Protein AF-A0A9Q1REU8-F1 (afdb_monomer_lite)

pLDDT: mean 81.64, std 20.24, range [33.44, 98.81]

S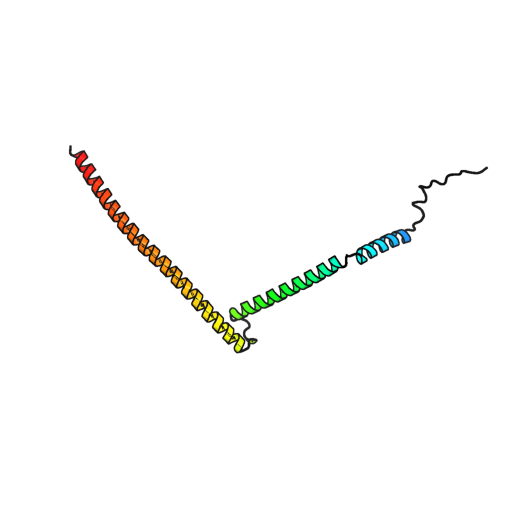tructure (mmCIF, N/CA/C/O backbone):
data_AF-A0A9Q1REU8-F1
#
_entry.id   AF-A0A9Q1REU8-F1
#
loop_
_atom_site.group_PDB
_atom_site.id
_atom_site.type_symbol
_atom_site.label_atom_id
_atom_site.label_alt_id
_atom_site.label_comp_id
_atom_site.label_asym_id
_atom_site.label_entity_id
_atom_site.label_seq_id
_atom_site.pdbx_PDB_ins_code
_atom_site.Cartn_x
_atom_site.Cartn_y
_atom_site.Cartn_z
_atom_site.occupancy
_atom_site.B_iso_or_equiv
_atom_site.auth_seq_id
_atom_site.auth_comp_id
_atom_site.auth_asym_id
_atom_site.auth_atom_id
_atom_site.pdbx_PDB_model_num
ATOM 1 N N . MET A 1 1 ? 26.485 40.470 96.371 1.00 40.66 1 MET A N 1
ATOM 2 C CA . MET A 1 1 ? 26.446 39.060 95.929 1.00 40.66 1 MET A CA 1
ATOM 3 C C . MET A 1 1 ? 24.997 38.780 95.614 1.00 40.66 1 MET A C 1
ATOM 5 O O . MET A 1 1 ? 24.183 39.125 96.450 1.00 40.66 1 MET A O 1
ATOM 9 N N . GLU A 1 2 ? 24.541 38.337 94.463 1.00 33.44 2 GLU A N 1
ATOM 10 C CA . GLU A 1 2 ? 25.066 37.990 93.143 1.00 33.44 2 GLU A CA 1
ATOM 11 C C . GLU A 1 2 ? 24.146 38.746 92.152 1.00 33.44 2 GLU A C 1
ATOM 13 O O . GLU A 1 2 ? 23.125 39.293 92.544 1.00 33.44 2 GLU A O 1
ATOM 18 N N . GLY A 1 3 ? 24.414 38.951 90.878 1.00 36.66 3 GLY A N 1
ATOM 19 C CA . GLY A 1 3 ? 25.099 38.125 89.914 1.00 36.66 3 GLY A CA 1
ATOM 20 C C . GLY A 1 3 ? 24.523 38.547 88.567 1.00 36.66 3 GLY A C 1
ATOM 21 O O . GLY A 1 3 ? 23.318 38.498 88.365 1.00 36.66 3 GLY A O 1
ATOM 22 N N . LYS A 1 4 ? 25.410 39.050 87.712 1.00 41.34 4 LYS A N 1
ATOM 23 C CA . LYS A 1 4 ? 25.373 38.972 86.249 1.00 41.34 4 LYS A CA 1
ATOM 24 C C . LYS A 1 4 ? 24.005 39.168 85.574 1.00 41.34 4 LYS A C 1
ATOM 26 O O . LYS A 1 4 ? 23.214 38.249 85.394 1.00 41.34 4 LYS A O 1
ATOM 31 N N . LYS A 1 5 ? 23.846 40.395 85.069 1.00 47.66 5 LYS A N 1
ATOM 32 C CA . LYS A 1 5 ? 23.254 40.652 83.752 1.00 47.66 5 LYS A CA 1
ATOM 33 C C . LYS A 1 5 ? 23.878 39.716 82.705 1.00 47.66 5 LYS A C 1
ATOM 35 O O . LYS A 1 5 ? 25.023 39.305 82.875 1.00 47.66 5 LYS A O 1
ATOM 40 N N . GLU A 1 6 ? 23.142 39.536 81.610 1.00 47.41 6 GLU A N 1
ATOM 41 C CA . GLU A 1 6 ? 23.623 39.003 80.327 1.00 47.41 6 GLU A CA 1
ATOM 42 C C . GLU A 1 6 ? 23.489 37.481 80.190 1.00 47.41 6 GLU A C 1
ATOM 44 O O . GLU A 1 6 ? 24.453 36.726 80.140 1.00 47.41 6 GLU A O 1
ATOM 49 N N . VAL A 1 7 ? 22.235 37.023 80.110 1.00 46.66 7 VAL A N 1
ATOM 50 C CA . VAL A 1 7 ? 21.952 35.763 79.417 1.00 46.66 7 VAL A CA 1
ATOM 51 C C . VAL A 1 7 ? 21.968 36.086 77.931 1.00 46.66 7 VAL A C 1
ATOM 53 O O . VAL A 1 7 ? 21.033 36.687 77.399 1.00 46.66 7 VAL A O 1
ATOM 56 N N . ASP A 1 8 ? 23.100 35.738 77.326 1.00 47.09 8 ASP A N 1
ATOM 57 C CA . ASP A 1 8 ? 23.393 35.762 75.902 1.00 47.09 8 ASP A CA 1
ATOM 58 C C . ASP A 1 8 ? 22.175 35.383 75.058 1.00 47.09 8 ASP A C 1
ATOM 60 O O . ASP A 1 8 ? 21.674 34.254 75.088 1.00 47.09 8 ASP A O 1
ATOM 64 N N . TYR A 1 9 ? 21.765 36.344 74.235 1.00 44.94 9 TYR A N 1
ATOM 65 C CA . TYR A 1 9 ? 20.683 36.298 73.249 1.00 44.94 9 TYR A CA 1
ATOM 66 C C . TYR A 1 9 ? 20.828 35.153 72.223 1.00 44.94 9 TYR A C 1
ATOM 68 O O . TYR A 1 9 ? 19.925 34.891 71.433 1.00 44.94 9 TYR A O 1
ATOM 76 N N . VAL A 1 10 ? 21.968 34.460 72.235 1.00 51.06 10 VAL A N 1
ATOM 77 C CA . VAL A 1 10 ? 22.363 33.443 71.260 1.00 51.06 10 VAL A CA 1
ATOM 78 C C . VAL A 1 10 ? 22.190 32.011 71.797 1.00 51.06 10 VAL A C 1
ATOM 80 O O . VAL A 1 10 ? 21.928 31.108 71.007 1.00 51.06 10 VAL A O 1
ATOM 83 N N . SER A 1 11 ? 22.234 31.775 73.118 1.00 44.66 11 SER A N 1
ATOM 84 C CA . SER A 1 11 ? 22.229 30.402 73.671 1.00 44.66 11 SER A CA 1
ATOM 85 C C . SER A 1 11 ? 20.843 29.750 73.785 1.00 44.66 11 SER A C 1
ATOM 87 O O . SER A 1 11 ? 20.729 28.538 73.644 1.00 44.66 11 SER A O 1
ATOM 89 N N . VAL A 1 12 ? 19.757 30.512 73.950 1.00 40.75 12 VAL A N 1
ATOM 90 C CA . VAL A 1 12 ? 18.393 29.928 74.030 1.00 40.75 12 VAL A CA 1
ATOM 91 C C . VAL A 1 12 ? 17.688 29.910 72.666 1.00 40.75 12 VAL A C 1
ATOM 93 O O . VAL A 1 12 ? 16.518 29.563 72.559 1.00 40.75 12 VAL A O 1
ATOM 96 N N . VAL A 1 13 ? 18.383 30.232 71.572 1.00 45.53 13 VAL A N 1
ATOM 97 C CA . VAL A 1 13 ? 17.835 29.990 70.223 1.00 45.53 13 VAL A CA 1
ATOM 98 C C . VAL A 1 13 ? 17.803 28.481 69.912 1.00 45.53 13 VAL A C 1
ATOM 100 O O . VAL A 1 13 ? 17.052 28.045 69.043 1.00 45.53 13 VAL A O 1
ATOM 103 N N . VAL A 1 14 ? 18.547 27.664 70.671 1.00 51.28 14 VAL A N 1
ATOM 104 C CA . VAL A 1 14 ? 18.622 26.202 70.494 1.00 51.28 14 VAL A CA 1
ATOM 105 C C . VAL A 1 14 ? 17.801 25.415 71.535 1.00 51.28 14 VAL A C 1
ATOM 107 O O . VAL A 1 14 ? 17.492 24.253 71.299 1.00 51.28 14 VAL A O 1
ATOM 110 N N . GLU A 1 15 ? 17.346 26.023 72.638 1.00 52.62 15 GLU A N 1
ATOM 111 C CA . GLU A 1 15 ? 16.779 25.275 73.783 1.00 52.62 15 GLU A CA 1
ATOM 112 C C . GLU A 1 15 ? 15.261 25.441 74.010 1.00 52.62 15 GLU A C 1
ATOM 114 O O . GLU A 1 15 ? 14.745 25.193 75.098 1.00 52.62 15 GLU A O 1
ATOM 119 N N . LYS A 1 16 ? 14.502 25.829 72.978 1.00 58.97 16 LYS A N 1
ATOM 120 C CA . LYS A 1 16 ? 13.027 25.870 73.045 1.00 58.97 16 LYS A CA 1
ATOM 121 C C . LYS A 1 16 ? 12.346 25.208 71.849 1.00 58.97 16 LYS A C 1
ATOM 123 O O . LYS A 1 16 ? 11.377 25.726 71.301 1.00 58.97 16 LYS A O 1
ATOM 128 N N . CYS A 1 17 ? 12.887 24.073 71.416 1.00 57.84 17 CYS A N 1
ATOM 129 C CA . CYS A 1 17 ? 12.172 23.173 70.524 1.00 57.84 17 CYS A CA 1
ATOM 130 C C . CYS A 1 17 ? 12.463 21.725 70.937 1.00 57.84 17 CYS A C 1
ATOM 132 O O . CYS A 1 17 ? 13.548 21.209 70.677 1.00 57.84 17 CYS A O 1
ATOM 134 N N . SER A 1 18 ? 11.524 21.078 71.626 1.00 82.94 18 SER A N 1
ATOM 135 C CA . SER A 1 18 ? 11.582 19.642 71.900 1.00 82.94 18 SER A CA 1
ATOM 136 C C . SER A 1 18 ? 11.760 18.863 70.589 1.00 82.94 18 SER A C 1
ATOM 138 O O . SER A 1 18 ? 11.278 19.288 69.539 1.00 82.94 18 SER A O 1
ATOM 140 N N . MET A 1 19 ? 12.375 17.675 70.633 1.00 78.06 19 MET A N 1
ATOM 141 C CA . MET A 1 19 ? 12.443 16.748 69.492 1.00 78.06 19 MET A CA 1
ATOM 142 C C . MET A 1 19 ? 11.071 16.578 68.823 1.00 78.06 19 MET A C 1
ATOM 144 O O . MET A 1 19 ? 10.979 16.524 67.599 1.00 78.06 19 MET A O 1
ATOM 148 N N . GLN A 1 20 ? 9.997 16.547 69.619 1.00 75.56 20 GLN A N 1
ATOM 149 C CA . GLN A 1 20 ? 8.638 16.477 69.090 1.00 75.56 20 GLN A CA 1
ATOM 150 C C . GLN A 1 20 ? 8.266 17.725 68.285 1.00 75.56 20 GLN A C 1
ATOM 152 O O . GLN A 1 20 ? 7.709 17.587 67.207 1.00 75.56 20 GLN A O 1
ATOM 157 N N . GLU A 1 21 ? 8.618 18.921 68.748 1.00 82.00 21 GLU A N 1
ATOM 158 C CA . GLU A 1 21 ? 8.333 20.181 68.053 1.00 82.00 21 GLU A CA 1
ATOM 159 C C . GLU A 1 21 ? 9.164 20.320 66.767 1.00 82.00 21 GLU A C 1
ATOM 161 O O . GLU A 1 21 ? 8.662 20.820 65.758 1.00 82.00 21 GLU A O 1
ATOM 166 N N . ILE A 1 22 ? 10.398 19.801 66.756 1.00 80.81 22 ILE A N 1
ATOM 167 C CA . ILE A 1 22 ? 11.231 19.710 65.550 1.00 80.81 22 ILE A CA 1
ATOM 168 C C . ILE A 1 22 ? 10.597 18.736 64.548 1.00 80.81 22 ILE A C 1
ATOM 170 O O . ILE A 1 22 ? 10.366 19.112 63.399 1.00 80.81 22 ILE A O 1
ATOM 174 N N . ILE A 1 23 ? 10.252 17.516 64.974 1.00 82.25 23 ILE A N 1
ATOM 175 C CA . ILE A 1 23 ? 9.578 16.511 64.131 1.00 82.25 23 ILE A CA 1
ATOM 176 C C . ILE A 1 23 ? 8.259 17.062 63.589 1.00 82.25 23 ILE A C 1
ATOM 178 O O . ILE A 1 23 ? 7.948 16.889 62.415 1.00 82.25 23 ILE A O 1
ATOM 182 N N . GLU A 1 24 ? 7.497 17.764 64.416 1.00 81.38 24 GLU A N 1
ATOM 183 C CA . GLU A 1 24 ? 6.214 18.338 64.039 1.00 81.38 24 GLU A CA 1
ATOM 184 C C . GLU A 1 24 ? 6.383 19.527 63.082 1.00 81.38 24 GLU A C 1
ATOM 186 O O . GLU A 1 24 ? 5.595 19.686 62.155 1.00 81.38 24 GLU A O 1
ATOM 191 N N . ARG A 1 25 ? 7.447 20.327 63.225 1.00 80.06 25 ARG A N 1
ATOM 192 C CA . ARG A 1 25 ? 7.804 21.386 62.271 1.00 80.06 25 ARG A CA 1
ATOM 193 C C . ARG A 1 25 ? 8.221 20.814 60.914 1.00 80.06 25 ARG A C 1
ATOM 195 O O . ARG A 1 25 ? 7.759 21.318 59.895 1.00 80.06 25 ARG A O 1
ATOM 202 N N . TYR A 1 26 ? 9.019 19.747 60.882 1.00 75.50 26 TYR A N 1
ATOM 203 C CA . TYR A 1 26 ? 9.345 19.045 59.632 1.00 75.50 26 TYR A CA 1
ATOM 204 C C . TYR A 1 26 ? 8.127 18.320 59.042 1.00 75.50 26 TYR A C 1
ATOM 206 O O . TYR A 1 26 ? 7.950 18.308 57.824 1.00 75.50 26 TYR A O 1
ATOM 214 N N . GLY A 1 27 ? 7.250 17.775 59.890 1.00 77.06 27 GLY A N 1
ATOM 215 C CA . GLY A 1 27 ? 5.980 17.159 59.505 1.00 77.06 27 GLY A CA 1
ATOM 216 C C . GLY A 1 27 ? 4.982 18.161 58.919 1.00 77.06 27 GLY A C 1
ATOM 217 O O . GLY A 1 27 ? 4.293 17.846 57.954 1.00 77.06 27 GLY A O 1
ATOM 218 N N . ARG A 1 28 ? 4.931 19.386 59.456 1.00 75.38 28 ARG A N 1
ATOM 219 C CA . ARG A 1 28 ? 4.182 20.510 58.874 1.00 75.38 28 ARG A CA 1
ATOM 220 C C . ARG A 1 28 ? 4.778 20.914 57.532 1.00 75.38 28 ARG A C 1
ATOM 222 O O . ARG A 1 28 ? 4.062 20.909 56.549 1.00 75.38 28 ARG A O 1
ATOM 229 N N . HIS A 1 29 ? 6.094 21.093 57.450 1.00 66.44 29 HIS A N 1
ATOM 230 C CA . HIS A 1 29 ? 6.760 21.486 56.206 1.00 66.44 29 HIS A CA 1
ATOM 231 C C . HIS A 1 29 ? 6.611 20.448 55.076 1.00 66.44 29 HIS A C 1
ATOM 233 O O . HIS A 1 29 ? 6.515 20.812 53.909 1.00 66.44 29 HIS A O 1
ATOM 239 N N . THR A 1 30 ? 6.580 19.149 55.385 1.00 62.72 30 THR A N 1
ATOM 240 C CA . THR A 1 30 ? 6.318 18.097 54.381 1.00 62.72 30 THR A CA 1
ATOM 241 C C . THR A 1 30 ? 4.852 18.045 53.955 1.00 62.72 30 THR A C 1
ATOM 243 O O . THR A 1 30 ? 4.581 17.797 52.782 1.00 62.72 30 THR A O 1
ATOM 246 N N . LYS A 1 31 ? 3.914 18.320 54.870 1.00 62.00 31 LYS A N 1
ATOM 247 C CA . LYS A 1 31 ? 2.483 18.461 54.560 1.00 62.00 31 LYS A CA 1
ATOM 248 C C . LYS A 1 31 ? 2.175 19.735 53.778 1.00 62.00 31 LYS A C 1
ATOM 250 O O . LYS A 1 31 ? 1.354 19.667 52.876 1.00 62.00 31 LYS A O 1
ATOM 255 N N . ASP A 1 32 ? 2.855 20.838 54.067 1.00 58.41 32 ASP A N 1
ATOM 256 C CA . ASP A 1 32 ? 2.738 22.099 53.333 1.00 58.41 32 ASP A CA 1
ATOM 257 C C . ASP A 1 32 ? 3.314 21.933 51.921 1.00 58.41 32 ASP A C 1
ATOM 259 O O . ASP A 1 32 ? 2.640 22.253 50.956 1.00 58.41 32 ASP A O 1
ATOM 263 N N . VAL A 1 33 ? 4.463 21.265 51.755 1.00 57.34 33 VAL A N 1
ATOM 264 C CA . VAL A 1 33 ? 5.020 20.923 50.426 1.00 57.34 33 VAL A CA 1
ATOM 265 C C . VAL A 1 33 ? 4.149 19.916 49.650 1.00 57.34 33 VAL A C 1
ATOM 267 O O . VAL A 1 33 ? 4.124 19.937 48.421 1.00 57.34 33 VAL A O 1
ATOM 270 N N . GLN A 1 34 ? 3.415 19.025 50.329 1.00 54.81 34 GLN A N 1
ATOM 271 C CA . GLN A 1 34 ? 2.436 18.137 49.680 1.00 54.81 34 GLN A CA 1
ATOM 272 C C . GLN A 1 34 ? 1.088 18.817 49.399 1.00 54.81 34 GLN A C 1
ATOM 274 O O . GLN A 1 34 ? 0.434 18.452 48.422 1.00 54.81 34 GLN A O 1
ATOM 279 N N . GLY A 1 35 ? 0.679 19.786 50.221 1.00 53.94 35 GLY A N 1
ATOM 280 C CA . GLY A 1 35 ? -0.506 20.626 50.025 1.00 53.94 35 GLY A CA 1
ATOM 281 C C . GLY A 1 35 ? -0.294 21.726 48.981 1.00 53.94 35 GLY A C 1
ATOM 282 O O . GLY A 1 35 ? -1.250 22.146 48.338 1.00 53.94 35 GLY A O 1
ATOM 283 N N . GLU A 1 36 ? 0.960 22.122 48.760 1.00 53.22 36 GLU A N 1
ATOM 284 C CA . GLU A 1 36 ? 1.427 23.081 47.758 1.00 53.22 36 GLU A CA 1
ATOM 285 C C . GLU A 1 36 ? 2.106 22.399 46.562 1.00 53.22 36 GLU A C 1
ATOM 287 O O . GLU A 1 36 ? 2.973 22.988 45.917 1.00 53.22 36 GLU A O 1
ATOM 292 N N . LYS A 1 37 ? 1.694 21.186 46.167 1.00 55.31 37 LYS A N 1
ATOM 293 C CA . LYS A 1 37 ? 1.768 20.921 44.724 1.00 55.31 37 LYS A CA 1
ATOM 294 C C . LYS A 1 37 ? 0.862 21.966 44.088 1.00 55.31 37 LYS A C 1
ATOM 296 O O . LYS A 1 37 ? -0.337 21.932 44.380 1.00 55.31 37 LYS A O 1
ATOM 301 N N . PRO A 1 38 ? 1.377 22.920 43.288 1.00 58.38 38 PRO A N 1
ATOM 302 C CA . PRO A 1 38 ? 0.505 23.921 42.706 1.00 58.38 38 PRO A CA 1
ATOM 303 C C . PRO A 1 38 ? -0.573 23.148 41.955 1.00 58.38 38 PRO A C 1
ATOM 305 O O . PRO A 1 38 ? -0.258 22.204 41.230 1.00 58.38 38 PRO A O 1
ATOM 308 N N . ALA A 1 39 ? -1.845 23.497 42.152 1.00 61.50 39 ALA A N 1
ATOM 309 C CA . ALA A 1 39 ? -2.959 22.826 41.477 1.00 61.50 39 ALA A CA 1
ATOM 310 C C . ALA A 1 39 ? -2.694 22.677 39.965 1.00 61.50 39 ALA A C 1
ATOM 312 O O . ALA A 1 39 ? -3.096 21.697 39.354 1.00 61.50 39 ALA A O 1
ATOM 313 N N . VAL A 1 40 ? -1.911 23.601 39.396 1.00 61.34 40 VAL A N 1
ATOM 314 C CA . VAL A 1 40 ? -1.321 23.551 38.055 1.00 61.34 40 VAL A CA 1
ATOM 315 C C . VAL A 1 40 ? -0.504 22.277 37.783 1.00 61.34 40 VAL A C 1
ATOM 317 O O . VAL A 1 40 ? -0.763 21.621 36.789 1.00 61.34 40 VAL A O 1
ATOM 320 N N . GLU A 1 41 ? 0.444 21.865 38.628 1.00 63.78 41 GLU A N 1
ATOM 321 C CA . GLU A 1 41 ? 1.230 20.630 38.435 1.00 63.78 41 GLU A CA 1
ATOM 322 C C . GLU A 1 41 ? 0.382 19.358 38.559 1.00 63.78 41 GLU A C 1
ATOM 324 O O . GLU A 1 41 ? 0.605 18.384 37.837 1.00 63.78 41 GLU A O 1
ATOM 329 N N . GLN A 1 42 ? -0.600 19.354 39.463 1.00 68.50 42 GLN A N 1
ATOM 330 C CA . GLN A 1 42 ? -1.496 18.213 39.646 1.00 68.50 42 GLN A CA 1
ATOM 331 C C . GLN A 1 42 ? -2.497 18.089 38.486 1.00 68.50 42 GLN A C 1
ATOM 333 O O . GLN A 1 42 ? -2.704 16.981 37.987 1.00 68.50 42 GLN A O 1
ATOM 338 N N . ASN A 1 43 ? -3.021 19.219 37.999 1.00 73.50 43 ASN A N 1
ATOM 339 C CA . ASN A 1 43 ? -3.833 19.309 36.785 1.00 73.50 43 ASN A CA 1
ATOM 340 C C . ASN A 1 43 ? -3.015 18.910 35.550 1.00 73.50 43 ASN A C 1
ATOM 342 O O . ASN A 1 43 ? -3.436 18.022 34.823 1.00 73.50 43 ASN A O 1
ATOM 346 N N . ASN A 1 44 ? -1.793 19.429 35.385 1.00 83.69 44 ASN A N 1
ATOM 347 C CA . ASN A 1 44 ? -0.896 19.057 34.284 1.00 83.69 44 ASN A CA 1
ATOM 348 C C . ASN A 1 44 ? -0.607 17.548 34.270 1.00 83.69 44 ASN A C 1
ATOM 350 O O . ASN A 1 44 ? -0.584 16.918 33.217 1.00 83.69 44 ASN A O 1
ATOM 354 N N . MET A 1 45 ? -0.399 16.936 35.440 1.00 87.69 45 MET A N 1
ATOM 355 C CA . MET A 1 45 ? -0.192 15.491 35.543 1.00 87.69 45 MET A CA 1
ATOM 356 C C . MET A 1 45 ? -1.460 14.694 35.212 1.00 87.69 45 MET A C 1
ATOM 358 O O . MET A 1 45 ? -1.368 13.601 34.651 1.00 87.69 45 MET A O 1
ATOM 362 N N . GLN A 1 46 ? -2.639 15.203 35.566 1.00 89.62 46 GLN A N 1
ATOM 363 C CA . GLN A 1 46 ? -3.917 14.594 35.205 1.00 89.62 46 GLN A CA 1
ATOM 364 C C . GLN A 1 46 ? -4.195 14.720 33.701 1.00 89.62 46 GLN A C 1
ATOM 366 O O . GLN A 1 46 ? -4.605 13.737 33.082 1.00 89.62 46 GLN A O 1
ATOM 371 N N . ASP A 1 47 ? -3.888 15.870 33.108 1.00 92.19 47 ASP A N 1
ATOM 372 C CA . ASP A 1 47 ? -4.009 16.130 31.675 1.00 92.19 47 ASP A CA 1
ATOM 373 C C . ASP A 1 47 ? -3.071 15.222 30.874 1.00 92.19 47 ASP A C 1
ATOM 375 O O . ASP A 1 47 ? -3.518 14.537 29.957 1.00 92.19 47 ASP A O 1
ATOM 379 N N . LEU A 1 48 ? -1.806 15.095 31.291 1.00 94.69 48 LEU A N 1
ATOM 380 C CA . LEU A 1 48 ? -0.838 14.164 30.696 1.00 94.69 48 LEU A CA 1
ATOM 381 C C . LEU A 1 48 ? -1.301 12.704 30.782 1.00 94.69 48 LEU A C 1
ATOM 383 O O . LEU A 1 48 ? -1.133 11.933 29.834 1.00 94.69 48 LEU A O 1
ATOM 387 N N . LYS A 1 49 ? -1.903 12.296 31.906 1.00 95.38 49 LYS A N 1
ATOM 388 C CA . LYS A 1 49 ? -2.482 10.950 32.052 1.00 95.38 49 LYS A CA 1
ATOM 389 C C . LYS A 1 49 ? -3.652 10.743 31.096 1.00 95.38 49 LYS A C 1
ATOM 391 O O . LYS A 1 49 ? -3.737 9.689 30.466 1.00 95.38 49 LYS A O 1
ATOM 396 N N . HIS A 1 50 ? -4.535 11.731 30.977 1.00 96.62 50 HIS A N 1
ATOM 397 C CA . HIS A 1 50 ? -5.664 11.681 30.056 1.00 96.62 50 HIS A CA 1
ATOM 398 C C . HIS A 1 50 ? -5.195 11.631 28.595 1.00 96.62 50 HIS A C 1
ATOM 400 O O . HIS A 1 50 ? -5.675 10.805 27.818 1.00 96.62 50 HIS A O 1
ATOM 406 N N . GLU A 1 51 ? -4.216 12.456 28.225 1.00 97.00 51 GLU A N 1
ATOM 407 C CA . GLU A 1 51 ? -3.604 12.452 26.898 1.00 97.00 51 GLU A CA 1
ATOM 408 C C . GLU A 1 51 ? -2.963 11.096 26.587 1.00 97.00 51 GLU A C 1
ATOM 410 O O . GLU A 1 51 ? -3.230 10.509 25.538 1.00 97.00 51 GLU A O 1
ATOM 415 N N . THR A 1 52 ? -2.207 10.539 27.535 1.00 97.81 52 THR A N 1
ATOM 416 C CA . THR A 1 52 ? -1.600 9.208 27.401 1.00 97.81 52 THR A CA 1
ATOM 417 C C . THR A 1 52 ? -2.661 8.128 27.181 1.00 97.81 52 THR A C 1
ATOM 419 O O . THR A 1 52 ? -2.532 7.312 26.269 1.00 97.81 52 THR A O 1
ATOM 422 N N . ALA A 1 53 ? -3.741 8.138 27.967 1.00 97.75 53 ALA A N 1
ATOM 423 C CA . ALA A 1 53 ? -4.844 7.190 27.813 1.00 97.75 53 ALA A CA 1
ATOM 424 C C . ALA A 1 53 ? -5.554 7.344 26.455 1.00 97.75 53 ALA A C 1
ATOM 426 O O . ALA A 1 53 ? -5.891 6.351 25.806 1.00 97.75 53 ALA A O 1
ATOM 427 N N . SER A 1 54 ? -5.739 8.581 25.990 1.00 98.25 54 SER A N 1
ATOM 428 C CA . SER A 1 54 ? -6.318 8.883 24.677 1.00 98.25 54 SER A CA 1
ATOM 429 C C . SER A 1 54 ? -5.447 8.351 23.534 1.00 98.25 54 SER A C 1
ATOM 431 O O . SER A 1 54 ? -5.946 7.688 22.619 1.00 98.25 54 SER A O 1
ATOM 433 N N . LEU A 1 55 ? -4.130 8.567 23.608 1.00 98.38 55 LEU A N 1
ATOM 434 C CA . LEU A 1 55 ? -3.171 8.039 22.638 1.00 98.38 55 LEU A CA 1
ATOM 435 C C . LEU A 1 55 ? -3.155 6.509 22.638 1.00 98.38 55 LEU A C 1
ATOM 437 O O . LEU A 1 55 ? -3.188 5.905 21.566 1.00 98.38 55 LEU A O 1
ATOM 441 N N . MET A 1 56 ? -3.179 5.881 23.815 1.00 98.50 56 MET A N 1
ATOM 442 C CA . MET A 1 56 ? -3.233 4.424 23.946 1.00 98.50 56 MET A CA 1
ATOM 443 C C . MET A 1 56 ? -4.486 3.851 23.276 1.00 98.50 56 MET A C 1
ATOM 445 O O . MET A 1 56 ? -4.385 2.961 22.433 1.00 98.50 56 MET A O 1
ATOM 449 N N . LYS A 1 57 ? -5.655 4.449 23.529 1.00 98.38 57 LYS A N 1
ATOM 450 C CA . LYS A 1 57 ? -6.906 4.075 22.857 1.00 98.38 57 LYS A CA 1
ATOM 451 C C . LYS A 1 57 ? -6.820 4.245 21.337 1.00 98.38 57 LYS A C 1
ATOM 453 O O . LYS A 1 57 ? -7.319 3.409 20.585 1.00 98.38 57 LYS A O 1
ATOM 458 N N . LYS A 1 58 ? -6.175 5.313 20.855 1.00 98.38 58 LYS A N 1
ATOM 459 C CA . LYS A 1 58 ? -5.976 5.537 19.415 1.00 98.38 58 LYS A CA 1
ATOM 460 C C . LYS A 1 58 ? -5.089 4.458 18.789 1.00 98.38 58 LYS A C 1
ATOM 462 O O . LYS A 1 58 ? -5.400 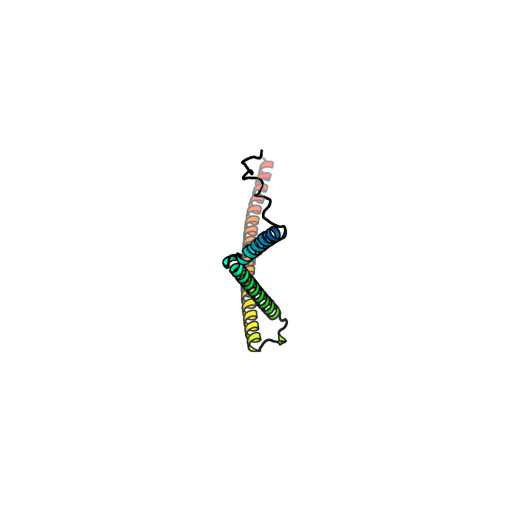3.991 17.696 1.00 98.38 58 LYS A O 1
ATOM 467 N N . ILE A 1 59 ? -4.031 4.036 19.480 1.00 98.62 59 ILE A N 1
ATOM 468 C CA . ILE A 1 59 ? -3.160 2.935 19.046 1.00 98.62 59 ILE A CA 1
ATOM 469 C C . ILE A 1 59 ? -3.956 1.628 18.952 1.00 98.62 59 ILE A C 1
ATOM 471 O O . ILE A 1 59 ? -3.896 0.952 17.927 1.00 98.62 59 ILE A O 1
ATOM 475 N N . GLU A 1 60 ? -4.751 1.298 19.969 1.00 98.19 60 GLU A N 1
ATOM 476 C CA . GLU A 1 60 ? -5.573 0.080 19.981 1.00 98.19 60 GLU A CA 1
ATOM 477 C C . GLU A 1 60 ? -6.579 0.034 18.823 1.00 98.19 60 GLU A C 1
ATOM 479 O O . GLU A 1 60 ? -6.754 -1.008 18.179 1.00 98.19 60 GLU A O 1
ATOM 484 N N . LEU A 1 61 ? -7.213 1.171 18.518 1.00 97.06 61 LEU A N 1
ATOM 485 C CA . LEU A 1 61 ? -8.119 1.300 17.377 1.00 97.06 61 LEU A CA 1
ATOM 486 C C . LEU A 1 61 ? -7.383 1.099 16.046 1.00 97.06 61 LEU A C 1
ATOM 488 O O . LEU A 1 61 ? -7.882 0.384 15.174 1.00 97.06 61 LEU A O 1
ATOM 492 N N . LEU A 1 62 ? -6.190 1.683 15.894 1.00 97.69 62 LEU A N 1
ATOM 493 C CA . LEU A 1 62 ? -5.374 1.533 14.687 1.00 97.69 62 LEU A CA 1
ATOM 494 C C . LEU A 1 62 ? -4.904 0.088 14.487 1.00 97.69 62 LEU A C 1
ATOM 496 O O . LEU A 1 62 ? -5.049 -0.447 13.389 1.00 97.69 62 LEU A O 1
ATOM 500 N N . GLU A 1 63 ? -4.403 -0.575 15.529 1.00 97.56 63 GLU A N 1
ATOM 501 C CA . GLU A 1 63 ? -3.978 -1.978 15.439 1.00 97.56 63 GLU A CA 1
ATOM 502 C C . GLU A 1 63 ? -5.161 -2.917 15.179 1.00 97.56 63 GLU A C 1
ATOM 504 O O . GLU A 1 63 ? -5.049 -3.879 14.418 1.00 97.56 63 GLU A O 1
ATOM 509 N N . THR A 1 64 ? -6.332 -2.629 15.748 1.00 95.81 64 THR A N 1
ATOM 510 C CA . THR A 1 64 ? -7.552 -3.391 15.453 1.00 95.81 64 THR A CA 1
ATOM 511 C C . THR A 1 64 ? -7.988 -3.210 14.002 1.00 95.81 64 THR A C 1
ATOM 513 O O . THR A 1 64 ? -8.271 -4.199 13.327 1.00 95.81 64 THR A O 1
ATOM 516 N N . SER A 1 65 ? -7.981 -1.975 13.494 1.00 94.50 65 SER A N 1
ATOM 517 C CA . SER A 1 65 ? -8.279 -1.683 12.087 1.00 94.50 65 SER A CA 1
ATOM 518 C C . SER A 1 65 ? -7.299 -2.382 11.140 1.00 94.50 65 SER A C 1
ATOM 520 O O . SER A 1 65 ? -7.708 -3.053 10.195 1.00 94.50 65 SER A O 1
ATOM 522 N N . LYS A 1 66 ? -5.998 -2.330 11.441 1.00 95.81 66 LYS A N 1
ATOM 523 C CA . LYS A 1 66 ? -4.956 -3.035 10.686 1.00 95.81 66 LYS A CA 1
ATOM 524 C C . LYS A 1 66 ? -5.179 -4.546 10.664 1.00 95.81 66 LYS A C 1
ATOM 526 O O . LYS A 1 66 ? -5.108 -5.143 9.595 1.00 95.81 66 LYS A O 1
ATOM 531 N N . ARG A 1 67 ? -5.460 -5.178 11.809 1.00 96.38 67 ARG A N 1
ATOM 532 C CA . ARG A 1 67 ? -5.763 -6.621 11.864 1.00 96.38 67 ARG A CA 1
ATOM 533 C C . ARG A 1 67 ? -6.965 -6.974 10.993 1.00 96.38 67 ARG A C 1
ATOM 535 O O . ARG A 1 67 ? -6.873 -7.918 10.213 1.00 96.38 67 ARG A O 1
ATOM 542 N N . LYS A 1 68 ? -8.039 -6.182 11.067 1.00 95.38 68 LYS A N 1
ATOM 543 C CA . LYS A 1 68 ? -9.221 -6.337 10.209 1.00 95.38 68 LYS A CA 1
ATOM 544 C C . LYS A 1 68 ? -8.852 -6.247 8.719 1.00 95.38 68 LYS A C 1
ATOM 546 O O . LYS A 1 68 ? -9.170 -7.162 7.969 1.00 95.38 68 LYS A O 1
ATOM 551 N N . LEU A 1 69 ? -8.088 -5.229 8.310 1.00 94.56 69 LEU A N 1
ATOM 552 C CA . LEU A 1 69 ? -7.597 -5.076 6.928 1.00 94.56 69 LEU A CA 1
ATOM 553 C C . LEU A 1 69 ? -6.707 -6.240 6.458 1.00 94.56 69 LEU A C 1
ATOM 555 O O . LEU A 1 69 ? -6.650 -6.528 5.267 1.00 94.56 69 LEU A 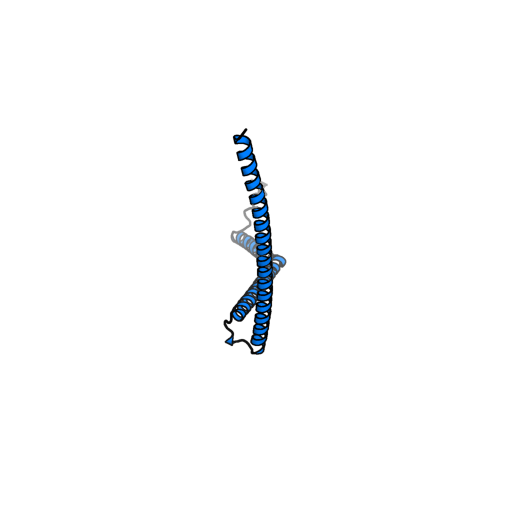O 1
ATOM 559 N N . LEU A 1 70 ? -6.024 -6.919 7.384 1.00 94.62 70 LEU A N 1
ATOM 560 C CA . LEU A 1 70 ? -5.242 -8.134 7.125 1.00 94.62 70 LEU A CA 1
ATOM 561 C C . LEU A 1 70 ? -6.090 -9.419 7.137 1.00 94.62 70 LEU A C 1
ATOM 563 O O . LEU A 1 70 ? -5.536 -10.517 7.094 1.00 94.62 70 LEU A O 1
ATOM 567 N N . GLY A 1 71 ? -7.416 -9.304 7.222 1.00 93.69 71 GLY A N 1
ATOM 568 C CA . GLY A 1 71 ? -8.343 -10.434 7.237 1.00 93.69 71 GLY A CA 1
ATOM 569 C C . GLY A 1 71 ? -8.448 -11.150 8.586 1.00 93.69 71 GLY A C 1
ATOM 570 O O . GLY A 1 71 ? -8.953 -12.268 8.653 1.00 93.69 71 GLY A O 1
ATOM 571 N N . GLN A 1 72 ? -7.964 -10.544 9.672 1.00 94.94 72 GLN A N 1
ATOM 572 C CA . GLN A 1 72 ? -7.952 -11.148 11.005 1.00 94.94 72 GLN A CA 1
ATOM 573 C C . GLN A 1 72 ? -9.123 -10.648 11.856 1.00 94.94 72 GLN A C 1
ATOM 575 O O . GLN A 1 72 ? -9.554 -9.503 11.739 1.00 94.94 72 GLN A O 1
ATOM 580 N N . SER A 1 73 ? -9.601 -11.495 12.775 1.00 91.12 73 SER A N 1
ATOM 581 C CA . SER A 1 73 ? -10.638 -11.143 13.763 1.00 91.12 73 SER A CA 1
ATOM 582 C C . SER A 1 73 ? -11.931 -10.560 13.158 1.00 91.12 73 SER A C 1
ATOM 584 O O . SER A 1 73 ? -12.590 -9.739 13.787 1.00 91.12 73 SER A O 1
ATOM 586 N N . LEU A 1 74 ? -12.314 -11.003 11.955 1.00 94.00 74 LEU A N 1
ATOM 587 C CA . LEU A 1 74 ? -13.496 -10.508 11.234 1.00 94.00 74 LEU A CA 1
ATOM 588 C C . LEU A 1 74 ? -14.837 -11.016 11.784 1.00 94.00 74 LEU A C 1
ATOM 590 O O . LEU A 1 74 ? -15.880 -10.499 11.407 1.00 94.00 74 LEU A O 1
ATOM 594 N N . GLY A 1 75 ? -14.836 -12.009 12.680 1.00 93.44 75 GLY A N 1
ATOM 595 C CA . GLY A 1 75 ? -16.068 -12.606 13.215 1.00 93.44 75 GLY A CA 1
ATOM 596 C C . GLY A 1 75 ? -16.962 -11.645 14.010 1.00 93.44 75 GLY A C 1
ATOM 597 O O . GLY A 1 75 ? -18.125 -11.957 14.234 1.00 93.44 75 GLY A O 1
ATOM 598 N N . SER A 1 76 ? -16.440 -10.486 14.428 1.00 92.06 76 SER A N 1
ATOM 599 C CA . SER A 1 76 ? -17.206 -9.421 15.088 1.00 92.06 76 SER A CA 1
ATOM 600 C C . SER A 1 76 ? -17.616 -8.277 14.154 1.00 92.06 76 SER A C 1
ATOM 602 O O . SER A 1 76 ? -18.238 -7.323 14.616 1.00 92.06 76 SER A O 1
ATOM 604 N N . CYS A 1 77 ? -17.261 -8.338 12.868 1.00 94.62 77 CYS A N 1
ATOM 605 C CA . CYS A 1 77 ? -17.637 -7.318 11.896 1.00 94.62 77 CYS A CA 1
ATOM 606 C C . CYS A 1 77 ? -19.076 -7.495 11.418 1.00 94.62 77 CYS A C 1
ATOM 608 O O . CYS A 1 77 ? -19.542 -8.613 11.193 1.00 94.62 77 CYS A O 1
ATOM 610 N N . SER A 1 78 ? -19.763 -6.374 11.205 1.00 96.62 78 SER A N 1
ATOM 611 C CA . SER A 1 78 ? -21.046 -6.375 10.506 1.00 96.62 78 SER A CA 1
ATOM 612 C C . SER A 1 78 ? -20.842 -6.572 9.000 1.00 96.62 78 SER A C 1
ATOM 614 O O . SER A 1 78 ? -19.750 -6.361 8.467 1.00 96.62 78 SER A O 1
ATOM 616 N N . LEU A 1 79 ? -21.911 -6.944 8.290 1.00 97.12 79 LEU A N 1
ATOM 617 C CA . LEU A 1 79 ? -21.878 -7.055 6.830 1.00 97.12 79 LEU A CA 1
ATOM 618 C C . LEU A 1 79 ? -21.472 -5.729 6.163 1.00 97.12 79 LEU A C 1
ATOM 620 O O . LEU A 1 79 ? -20.662 -5.730 5.242 1.00 97.12 79 LEU A O 1
ATOM 624 N N . GLU A 1 80 ? -21.996 -4.608 6.657 1.00 97.94 80 GLU A N 1
ATOM 625 C CA . GLU A 1 80 ? -21.687 -3.270 6.145 1.00 97.94 80 GLU A CA 1
ATOM 626 C C . GLU A 1 80 ? -20.206 -2.911 6.344 1.00 97.94 80 GLU A C 1
ATOM 628 O O . GLU A 1 80 ? -19.553 -2.445 5.409 1.00 97.94 80 GLU A O 1
ATOM 633 N N . GLU A 1 81 ? -19.640 -3.200 7.524 1.00 95.69 81 GLU A N 1
ATOM 634 C CA . GLU A 1 81 ? -18.210 -2.989 7.787 1.00 95.69 81 GLU A CA 1
ATOM 635 C C . GLU A 1 81 ? -17.332 -3.800 6.823 1.00 95.69 81 GLU A C 1
ATOM 637 O O . GLU A 1 81 ? -16.323 -3.297 6.322 1.00 95.69 81 GLU A O 1
ATOM 642 N N . LEU A 1 82 ? -17.710 -5.054 6.553 1.00 96.88 82 LEU A N 1
ATOM 643 C CA . LEU A 1 82 ? -16.979 -5.929 5.635 1.00 96.88 82 LEU A CA 1
ATOM 644 C C . LEU A 1 82 ? -17.034 -5.405 4.198 1.00 96.88 82 LEU A C 1
ATOM 646 O O . LEU A 1 82 ? -15.993 -5.314 3.550 1.00 96.88 82 LEU A O 1
ATOM 650 N N . GLN A 1 83 ? -18.211 -4.995 3.724 1.00 97.62 83 GLN A N 1
ATOM 651 C CA . GLN A 1 83 ? -18.385 -4.423 2.385 1.00 97.62 83 GLN A CA 1
ATOM 652 C C . GLN A 1 83 ? -17.593 -3.123 2.209 1.00 97.62 83 GLN A C 1
ATOM 654 O O . GLN A 1 83 ? -16.933 -2.913 1.189 1.00 97.62 83 GLN A O 1
ATOM 659 N N . GLN A 1 84 ? -17.601 -2.250 3.219 1.00 96.50 84 GLN A N 1
ATOM 660 C CA . GLN A 1 84 ? -16.829 -1.011 3.181 1.00 96.50 84 GLN A CA 1
ATOM 661 C C . GLN A 1 84 ? -15.320 -1.289 3.115 1.00 96.50 84 GLN A C 1
ATOM 663 O O . GLN A 1 84 ? -14.575 -0.571 2.442 1.00 96.50 84 GLN A O 1
ATOM 668 N N . MET A 1 85 ? -14.853 -2.316 3.825 1.00 96.00 85 MET A N 1
ATOM 669 C CA . MET A 1 85 ? -13.451 -2.725 3.822 1.00 96.00 85 MET A CA 1
ATOM 670 C C . MET A 1 85 ? -13.045 -3.343 2.483 1.00 96.00 85 MET A C 1
ATOM 672 O O . MET A 1 85 ? -12.007 -2.973 1.938 1.00 96.00 85 MET A O 1
ATOM 676 N N . GLU A 1 86 ? -13.880 -4.219 1.926 1.00 96.31 86 GLU A N 1
ATOM 677 C CA . GLU A 1 86 ? -13.691 -4.806 0.598 1.00 96.31 86 GLU A CA 1
ATOM 678 C C . GLU A 1 86 ? -13.554 -3.715 -0.469 1.00 96.31 86 GLU A C 1
ATOM 680 O O . GLU A 1 86 ? -12.560 -3.685 -1.197 1.00 96.31 86 GLU A O 1
ATOM 685 N N . HIS A 1 87 ? -14.477 -2.750 -0.493 1.00 97.88 87 HIS A N 1
ATOM 686 C CA . HIS A 1 87 ? -14.434 -1.652 -1.456 1.00 97.88 87 HIS A CA 1
ATOM 687 C C . HIS A 1 87 ? -13.170 -0.788 -1.307 1.00 97.88 87 HIS A C 1
ATOM 689 O O . HIS A 1 87 ? -12.541 -0.391 -2.295 1.00 97.88 87 HIS A O 1
ATOM 695 N N . GLN A 1 88 ? -12.755 -0.505 -0.067 1.00 96.75 88 GLN A N 1
ATOM 696 C CA . GLN A 1 88 ? -11.516 0.230 0.198 1.00 96.75 88 GLN A CA 1
ATOM 697 C C . GLN A 1 88 ? -10.274 -0.534 -0.275 1.00 96.75 88 GLN A C 1
ATOM 699 O O . GLN A 1 88 ? -9.369 0.071 -0.864 1.00 96.75 88 GLN A O 1
ATOM 704 N N . LEU A 1 89 ? -10.222 -1.848 -0.044 1.00 97.12 89 LEU A N 1
ATOM 705 C CA . LEU A 1 89 ? -9.121 -2.705 -0.478 1.00 97.12 89 LEU A CA 1
ATOM 706 C C . LEU A 1 89 ? -9.058 -2.793 -2.003 1.00 97.12 89 LEU A C 1
ATOM 708 O O . LEU A 1 89 ? -7.991 -2.573 -2.578 1.00 97.12 89 LEU A O 1
ATOM 712 N N . GLU A 1 90 ? -10.190 -3.025 -2.664 1.00 98.25 90 GLU A N 1
ATOM 713 C CA . GLU A 1 90 ? -10.282 -3.078 -4.122 1.00 98.25 90 GLU A CA 1
ATOM 714 C C . GLU A 1 90 ? -9.785 -1.772 -4.759 1.00 98.25 90 GLU A C 1
ATOM 716 O O . GLU A 1 90 ? -8.892 -1.779 -5.617 1.00 98.25 90 GLU A O 1
ATOM 721 N N . ARG A 1 91 ? -10.292 -0.627 -4.282 1.00 98.44 91 ARG A N 1
ATOM 722 C CA . ARG A 1 91 ? -9.863 0.698 -4.746 1.00 98.44 91 ARG A CA 1
ATOM 723 C C . ARG A 1 91 ? -8.359 0.896 -4.559 1.00 98.44 91 ARG A C 1
ATOM 725 O O . ARG A 1 91 ? -7.676 1.337 -5.486 1.00 98.44 91 ARG A O 1
ATOM 732 N N . SER A 1 92 ? -7.835 0.563 -3.382 1.00 98.19 92 SER A N 1
ATOM 733 C CA . SER A 1 92 ? -6.416 0.744 -3.053 1.00 98.19 92 SER A CA 1
ATOM 734 C C . SER A 1 92 ? -5.515 -0.123 -3.932 1.00 98.19 92 SER A C 1
ATOM 736 O O . SER A 1 92 ? -4.523 0.361 -4.480 1.00 98.19 92 SER A O 1
ATOM 738 N N . VAL A 1 93 ? -5.888 -1.387 -4.141 1.00 98.31 93 VAL A N 1
ATOM 739 C CA . VAL A 1 93 ? -5.169 -2.312 -5.024 1.00 98.31 93 VAL A CA 1
ATOM 740 C C . VAL A 1 93 ? -5.161 -1.799 -6.464 1.00 98.31 93 VAL A C 1
ATOM 742 O O . VAL A 1 93 ? -4.116 -1.832 -7.121 1.00 98.31 93 VAL A O 1
ATOM 745 N N . ASN A 1 94 ? -6.286 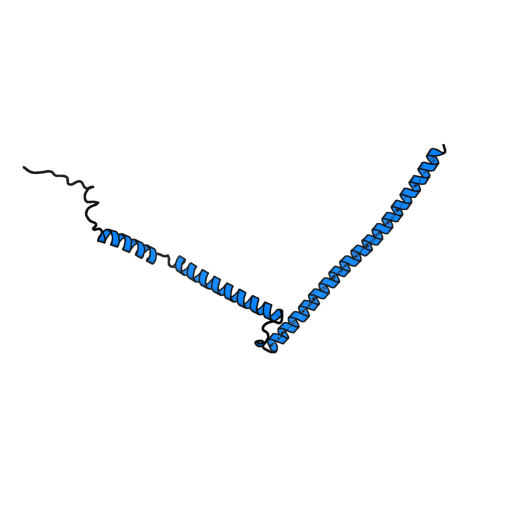-1.274 -6.951 1.00 98.75 94 ASN A N 1
ATOM 746 C CA . ASN A 1 94 ? -6.376 -0.700 -8.292 1.00 98.75 94 ASN A CA 1
ATOM 747 C C . ASN A 1 94 ? -5.458 0.519 -8.461 1.00 98.75 94 ASN A C 1
ATOM 749 O O . ASN A 1 94 ? -4.726 0.592 -9.451 1.00 98.75 94 ASN A O 1
ATOM 753 N N . ILE A 1 95 ? -5.410 1.417 -7.473 1.00 98.75 95 ILE A N 1
ATOM 754 C CA . ILE A 1 95 ? -4.496 2.572 -7.467 1.00 98.75 95 ILE A CA 1
ATOM 755 C C . ILE A 1 95 ? -3.031 2.114 -7.478 1.00 98.75 95 ILE A C 1
ATOM 757 O O . ILE A 1 95 ? -2.240 2.581 -8.302 1.00 98.75 95 ILE A O 1
ATOM 761 N N . ILE A 1 96 ? -2.663 1.167 -6.607 1.00 98.81 96 ILE A N 1
ATOM 762 C CA . ILE A 1 96 ? -1.295 0.631 -6.529 1.00 98.81 96 ILE A CA 1
ATOM 763 C C . ILE A 1 96 ? -0.888 0.009 -7.866 1.00 98.81 96 ILE A C 1
ATOM 765 O O . ILE A 1 96 ? 0.211 0.269 -8.362 1.00 98.81 96 ILE A O 1
ATOM 769 N N . ARG A 1 97 ? -1.767 -0.795 -8.473 1.00 98.81 97 ARG A N 1
ATOM 770 C CA . ARG A 1 97 ? -1.507 -1.435 -9.766 1.00 98.81 97 ARG A CA 1
ATOM 771 C C . ARG A 1 97 ? -1.318 -0.399 -10.870 1.00 98.81 97 ARG A C 1
ATOM 773 O O . ARG A 1 97 ? -0.334 -0.486 -11.602 1.00 98.81 97 ARG A O 1
ATOM 780 N N . ALA A 1 98 ? -2.197 0.599 -10.953 1.00 98.81 98 ALA A N 1
ATOM 781 C CA . ALA A 1 98 ? -2.095 1.673 -11.937 1.00 98.81 98 ALA A CA 1
ATOM 782 C C . ALA A 1 98 ? -0.764 2.430 -11.809 1.00 98.81 98 ALA A C 1
ATOM 784 O O . ALA A 1 98 ? -0.064 2.626 -12.806 1.00 98.81 98 ALA A O 1
ATOM 785 N N . ARG A 1 99 ? -0.360 2.773 -10.577 1.00 98.81 99 ARG A N 1
ATOM 786 C CA . ARG A 1 99 ? 0.916 3.451 -10.322 1.00 98.81 99 ARG A CA 1
ATOM 787 C C . ARG A 1 99 ? 2.116 2.578 -10.681 1.00 98.81 99 ARG A C 1
ATOM 789 O O . ARG A 1 99 ? 3.031 3.066 -11.340 1.00 98.81 99 ARG A O 1
ATOM 796 N N . LYS A 1 100 ? 2.111 1.292 -10.309 1.00 98.81 100 LYS A N 1
ATOM 797 C CA . LYS A 1 100 ? 3.174 0.345 -10.696 1.00 98.81 100 LYS A CA 1
ATOM 798 C C . LYS A 1 100 ? 3.300 0.235 -12.214 1.00 98.81 100 LYS A C 1
ATOM 800 O O . LYS A 1 100 ? 4.404 0.328 -12.738 1.00 98.81 100 LYS A O 1
ATOM 805 N N . MET A 1 101 ? 2.180 0.090 -12.922 1.00 98.81 101 MET A N 1
ATOM 806 C CA . MET A 1 101 ? 2.175 0.027 -14.386 1.00 98.81 101 MET A CA 1
ATOM 807 C C . MET A 1 101 ? 2.725 1.305 -15.017 1.00 98.81 101 MET A C 1
ATOM 809 O O . MET A 1 101 ? 3.496 1.224 -15.968 1.00 98.81 101 MET A O 1
ATOM 813 N N . GLN A 1 102 ? 2.359 2.475 -14.491 1.00 98.75 102 GLN A N 1
ATOM 814 C CA . GLN A 1 102 ? 2.908 3.745 -14.956 1.00 98.75 102 GLN A CA 1
ATOM 815 C C . GLN A 1 102 ? 4.434 3.781 -14.798 1.00 98.75 102 GLN A C 1
ATOM 817 O O . GLN A 1 102 ? 5.137 4.017 -15.776 1.00 98.75 102 GLN A O 1
ATOM 822 N N . VAL A 1 103 ? 4.940 3.477 -13.600 1.00 98.75 103 VAL A N 1
ATOM 823 C CA . VAL A 1 103 ? 6.382 3.481 -13.312 1.00 98.75 103 VAL A CA 1
ATOM 824 C C . VAL A 1 103 ? 7.136 2.490 -14.204 1.00 98.75 103 VAL A C 1
ATOM 826 O O . VAL A 1 103 ? 8.204 2.817 -14.718 1.00 98.75 103 VAL A O 1
ATOM 829 N N . PHE A 1 104 ? 6.590 1.293 -14.436 1.00 98.81 104 PHE A N 1
ATOM 830 C CA . PHE A 1 104 ? 7.219 0.325 -15.335 1.00 98.81 104 PHE A CA 1
ATOM 831 C C . PHE A 1 104 ? 7.222 0.785 -16.789 1.00 98.81 104 PHE A C 1
ATOM 833 O O . PHE A 1 104 ? 8.238 0.623 -17.458 1.00 98.81 104 PHE A O 1
ATOM 840 N N . ARG A 1 105 ? 6.144 1.411 -17.278 1.00 98.81 105 ARG A N 1
ATOM 841 C CA . ARG A 1 105 ? 6.137 2.005 -18.625 1.00 98.81 105 ARG A CA 1
ATOM 842 C C . ARG A 1 105 ? 7.219 3.071 -18.773 1.00 98.81 105 ARG A C 1
ATOM 844 O O . ARG A 1 105 ? 7.976 3.029 -19.734 1.00 98.81 105 ARG A O 1
ATOM 851 N N . GLU A 1 106 ? 7.344 3.966 -17.797 1.00 98.75 106 GLU A N 1
ATOM 852 C CA . GLU A 1 106 ? 8.383 5.005 -17.784 1.00 98.75 106 GLU A CA 1
ATOM 853 C C . GLU A 1 106 ? 9.805 4.413 -17.746 1.00 98.75 106 GLU A C 1
ATOM 855 O O . GLU A 1 106 ? 10.732 4.967 -18.333 1.00 98.75 106 GLU A O 1
ATOM 860 N N . GLN A 1 107 ? 10.017 3.286 -17.059 1.00 98.75 107 GLN A N 1
ATOM 861 C CA . GLN A 1 107 ? 11.306 2.581 -17.075 1.00 98.75 107 GLN A CA 1
ATOM 862 C C . GLN A 1 107 ? 11.587 1.912 -18.423 1.00 98.75 107 GLN A C 1
ATOM 864 O O . GLN A 1 107 ? 12.698 2.024 -18.935 1.00 98.75 107 GLN A O 1
ATOM 869 N N . ILE A 1 108 ? 10.586 1.251 -19.009 1.00 98.81 108 ILE A N 1
ATOM 870 C CA . ILE A 1 108 ? 10.710 0.585 -20.309 1.00 98.81 108 ILE A CA 1
ATOM 871 C C . ILE A 1 108 ? 11.051 1.597 -21.404 1.00 98.81 108 ILE A C 1
ATOM 873 O O . ILE A 1 108 ? 11.962 1.344 -22.187 1.00 98.81 108 ILE A O 1
ATOM 877 N N . GLU A 1 109 ? 10.367 2.741 -21.453 1.00 98.75 109 GLU A N 1
ATOM 878 C CA . GLU A 1 109 ? 10.649 3.767 -22.465 1.00 98.75 109 GLU A CA 1
ATOM 879 C C . GLU A 1 109 ? 12.056 4.352 -22.307 1.00 98.75 109 GLU A C 1
ATOM 881 O O . GLU A 1 109 ? 12.809 4.389 -23.277 1.00 98.75 109 GLU A O 1
ATOM 886 N N . ARG A 1 110 ? 12.487 4.663 -21.076 1.00 98.69 110 ARG A N 1
ATOM 887 C CA . ARG A 1 110 ? 13.874 5.098 -20.825 1.00 98.69 110 ARG A CA 1
ATOM 888 C C . ARG A 1 110 ? 14.910 4.080 -21.299 1.00 98.69 110 ARG A C 1
ATOM 890 O O . ARG A 1 110 ? 15.920 4.458 -21.884 1.00 98.69 110 ARG A O 1
ATOM 897 N N . LEU A 1 111 ? 14.673 2.790 -21.059 1.00 98.75 111 LEU A N 1
ATOM 898 C CA . LEU A 1 111 ? 15.575 1.736 -21.525 1.00 98.75 111 LEU A CA 1
ATOM 899 C C . LEU A 1 1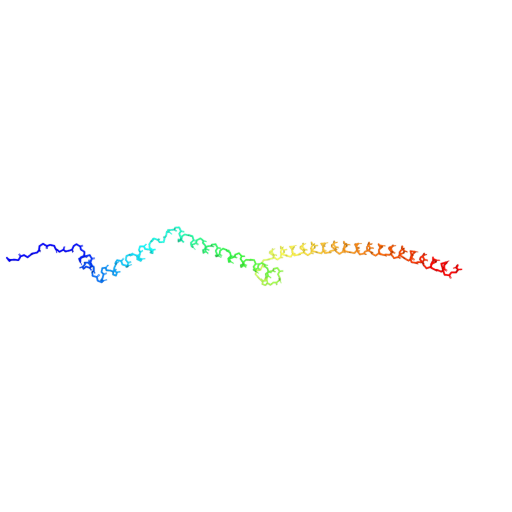11 ? 15.593 1.634 -23.054 1.00 98.75 111 LEU A C 1
ATOM 901 O O . LEU A 1 111 ? 16.667 1.494 -23.631 1.00 98.75 111 LEU A O 1
ATOM 905 N N . LYS A 1 112 ? 14.438 1.743 -23.720 1.00 98.69 112 LYS A N 1
ATOM 906 C CA . LYS A 1 112 ? 14.370 1.759 -25.190 1.00 98.69 112 LYS A CA 1
ATOM 907 C C . LYS A 1 112 ? 15.143 2.932 -25.780 1.00 98.69 112 LYS A C 1
ATOM 909 O O . LYS A 1 112 ? 15.856 2.746 -26.763 1.00 98.69 112 LYS A O 1
ATOM 914 N N . ASP A 1 113 ? 15.019 4.115 -25.192 1.00 98.56 113 ASP A N 1
ATOM 915 C CA . ASP A 1 113 ? 15.732 5.299 -25.667 1.00 98.56 113 ASP A CA 1
ATOM 916 C C . ASP A 1 113 ? 17.240 5.182 -25.433 1.00 98.56 113 ASP A C 1
ATOM 918 O O . ASP A 1 113 ? 18.015 5.478 -26.341 1.00 98.56 113 ASP A O 1
ATOM 922 N N . ASN A 1 114 ? 17.665 4.621 -24.296 1.00 98.44 114 ASN A N 1
ATOM 923 C CA . ASN A 1 114 ? 19.074 4.302 -24.055 1.00 98.44 114 ASN A CA 1
ATOM 924 C C . ASN A 1 114 ? 19.626 3.298 -25.075 1.00 98.44 114 ASN A C 1
ATOM 926 O O . ASN A 1 114 ? 20.733 3.482 -25.571 1.00 98.44 114 ASN A O 1
ATOM 930 N N . VAL A 1 115 ? 18.866 2.253 -25.423 1.00 98.56 115 VAL A N 1
ATOM 931 C CA . VAL A 1 115 ? 19.279 1.282 -26.452 1.00 98.56 115 VAL A CA 1
ATOM 932 C C . VAL A 1 115 ? 19.474 1.969 -27.803 1.00 98.56 115 VAL A C 1
ATOM 934 O O . VAL A 1 115 ? 20.485 1.732 -28.460 1.00 98.56 115 VAL A O 1
ATOM 937 N N . LYS A 1 116 ? 18.549 2.846 -28.212 1.00 98.31 116 LYS A N 1
ATOM 938 C CA . LYS A 1 116 ? 18.681 3.612 -29.463 1.00 98.31 116 LYS A CA 1
ATOM 939 C C . LYS A 1 116 ? 19.896 4.540 -29.434 1.00 98.31 116 LYS A C 1
ATOM 941 O O . LYS A 1 116 ? 20.639 4.591 -30.409 1.00 98.31 116 LYS A O 1
ATOM 946 N N . TYR A 1 117 ? 20.097 5.248 -28.323 1.00 98.25 117 TYR A N 1
ATOM 947 C CA . TYR A 1 117 ? 21.227 6.153 -28.137 1.00 98.25 117 TYR A CA 1
ATOM 948 C C . TYR A 1 117 ? 22.562 5.410 -28.251 1.00 98.25 117 TYR A C 1
ATOM 950 O O . TYR A 1 117 ? 23.387 5.768 -29.088 1.00 98.25 117 TYR A O 1
ATOM 958 N N . LEU A 1 118 ? 22.732 4.321 -27.496 1.00 98.25 118 LEU A N 1
ATOM 959 C CA . LEU A 1 118 ? 23.951 3.510 -27.516 1.00 98.25 118 LEU A CA 1
ATOM 960 C C . LEU A 1 118 ? 24.191 2.858 -28.882 1.00 98.25 118 LEU A C 1
ATOM 962 O O . LEU A 1 118 ? 25.331 2.757 -29.323 1.00 98.25 118 LEU A O 1
ATOM 966 N N . ALA A 1 119 ? 23.133 2.430 -29.578 1.00 97.81 119 ALA A N 1
ATOM 967 C CA . ALA A 1 119 ? 23.261 1.915 -30.938 1.00 97.81 119 ALA A CA 1
ATOM 968 C C . ALA A 1 119 ? 23.785 2.994 -31.900 1.00 97.81 119 ALA A C 1
ATOM 970 O O . ALA A 1 119 ? 24.703 2.727 -32.673 1.00 97.81 119 ALA A O 1
ATOM 971 N N . SER A 1 120 ? 23.250 4.217 -31.821 1.00 96.81 120 SER A N 1
ATOM 972 C CA . SER A 1 120 ? 23.723 5.348 -32.628 1.00 96.81 120 SER A CA 1
ATOM 973 C C . SER A 1 120 ? 25.164 5.733 -32.292 1.00 96.81 120 SER A C 1
ATOM 975 O O . SER A 1 120 ? 25.954 6.000 -33.194 1.00 96.81 120 SER A O 1
ATOM 977 N N . GLU A 1 121 ? 25.519 5.758 -31.008 1.00 97.31 121 GLU A N 1
ATOM 978 C CA . GLU A 1 121 ? 26.876 6.062 -30.552 1.00 97.31 121 GLU A CA 1
ATOM 979 C C . GLU A 1 121 ? 27.879 5.005 -31.027 1.00 97.31 121 GLU A C 1
ATOM 981 O O . GLU A 1 121 ? 28.926 5.354 -31.569 1.00 97.31 121 GLU A O 1
ATOM 986 N N . ASN A 1 122 ? 27.529 3.720 -30.927 1.00 96.44 122 ASN A N 1
ATOM 987 C CA . ASN A 1 122 ? 28.365 2.631 -31.427 1.00 96.44 122 ASN A CA 1
ATOM 988 C C . ASN A 1 122 ? 28.624 2.737 -32.934 1.00 96.44 122 ASN A C 1
ATOM 990 O O . ASN A 1 122 ? 29.754 2.519 -33.362 1.00 96.44 122 ASN A O 1
ATOM 994 N N . VAL A 1 123 ? 27.618 3.099 -33.741 1.00 96.31 123 VAL A N 1
ATOM 995 C CA . VAL A 1 123 ? 27.809 3.320 -35.186 1.00 96.31 123 VAL A CA 1
ATOM 996 C C . VAL A 1 123 ? 28.810 4.451 -35.434 1.00 96.31 123 VAL A C 1
ATOM 998 O O . VAL A 1 123 ? 29.773 4.252 -36.171 1.00 96.31 123 VAL A O 1
ATOM 1001 N N . MET A 1 124 ? 28.652 5.598 -34.763 1.00 95.25 124 MET A N 1
ATOM 1002 C CA . MET A 1 124 ? 29.587 6.725 -34.903 1.00 95.25 124 MET A CA 1
ATOM 1003 C C . MET A 1 124 ? 31.017 6.360 -34.476 1.00 95.25 124 MET A C 1
ATOM 1005 O O . MET A 1 124 ? 31.989 6.770 -35.113 1.00 95.25 124 MET A O 1
ATOM 1009 N N . LEU A 1 125 ? 31.166 5.587 -33.397 1.00 94.81 125 LEU A N 1
ATOM 1010 C CA . LEU A 1 125 ? 32.472 5.123 -32.931 1.00 94.81 125 LEU A CA 1
ATOM 1011 C C . LEU A 1 125 ? 33.115 4.149 -33.923 1.00 94.81 125 LEU A C 1
ATOM 1013 O O . LEU A 1 125 ? 34.307 4.278 -34.194 1.00 94.81 125 LEU A O 1
ATOM 1017 N N . LEU A 1 126 ? 32.346 3.221 -34.502 1.00 94.00 126 LEU A N 1
ATOM 1018 C CA . LEU A 1 126 ? 32.837 2.297 -35.529 1.00 94.00 126 LEU A CA 1
ATOM 1019 C C . LEU A 1 126 ? 33.315 3.039 -36.780 1.00 94.00 126 LEU A C 1
ATOM 1021 O O . LEU A 1 126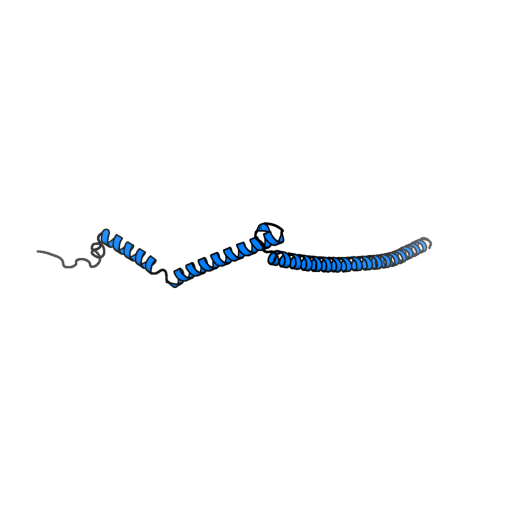 ? 34.394 2.737 -37.288 1.00 94.00 126 LEU A O 1
ATOM 1025 N N . GLU A 1 127 ? 32.563 4.038 -37.246 1.00 92.94 127 GLU A N 1
ATOM 1026 C CA . GLU A 1 127 ? 32.974 4.887 -38.370 1.00 92.94 127 GLU A CA 1
ATOM 1027 C C . GLU A 1 127 ? 34.280 5.631 -38.069 1.00 92.94 127 GLU A C 1
ATOM 1029 O O . GLU A 1 127 ? 35.193 5.663 -38.899 1.00 92.94 127 GLU A O 1
ATOM 1034 N N . LYS A 1 128 ? 34.410 6.180 -36.856 1.00 91.81 128 LYS A N 1
ATOM 1035 C CA . LYS A 1 128 ? 35.625 6.874 -36.420 1.00 91.81 128 LYS A CA 1
ATOM 1036 C C . LYS A 1 128 ? 36.827 5.930 -36.324 1.00 91.81 128 LYS A C 1
ATOM 1038 O O . LYS A 1 128 ? 37.902 6.282 -36.801 1.00 91.81 128 LYS A O 1
ATOM 1043 N N . CYS A 1 129 ? 36.660 4.738 -35.751 1.00 85.69 129 CYS A N 1
ATOM 1044 C CA . CYS A 1 129 ? 37.723 3.735 -35.650 1.00 85.69 129 CYS A CA 1
ATOM 1045 C C . CYS A 1 129 ? 38.155 3.218 -37.030 1.00 85.69 129 CYS A C 1
ATOM 1047 O O . CYS A 1 129 ? 39.348 3.210 -37.326 1.00 85.69 129 CYS A O 1
ATOM 1049 N N . GLY A 1 130 ? 37.207 2.888 -37.911 1.00 79.62 130 GLY A N 1
ATOM 1050 C CA . GLY A 1 130 ? 37.518 2.472 -39.283 1.00 79.62 130 GLY A CA 1
ATOM 1051 C C . GLY A 1 130 ? 38.177 3.579 -40.119 1.00 79.62 130 GLY A C 1
ATOM 1052 O O . GLY A 1 130 ? 38.950 3.295 -41.034 1.00 79.62 130 GLY A O 1
ATOM 1053 N N . GLY A 1 131 ? 37.915 4.852 -39.804 1.00 62.94 131 GLY A N 1
ATOM 1054 C CA . GLY A 1 131 ? 38.628 5.994 -40.386 1.00 62.94 131 GLY A CA 1
ATOM 1055 C C . GLY A 1 131 ? 40.080 6.122 -39.908 1.00 62.94 131 GLY A C 1
ATOM 1056 O O . GLY A 1 131 ? 40.952 6.487 -40.697 1.00 62.94 131 GLY A O 1
ATOM 1057 N N . LEU A 1 132 ? 40.355 5.783 -38.644 1.00 59.53 132 LEU A N 1
ATOM 1058 C CA . LEU A 1 132 ? 41.698 5.833 -38.052 1.00 59.53 132 LEU A CA 1
ATOM 1059 C C . LEU A 1 132 ? 42.613 4.711 -38.567 1.00 59.53 132 LEU A C 1
ATOM 1061 O O . LEU A 1 132 ? 43.802 4.949 -38.771 1.00 59.53 132 LEU A O 1
ATOM 1065 N N . GLU A 1 133 ? 42.073 3.521 -38.840 1.00 55.91 133 GLU A N 1
ATOM 1066 C CA . GLU A 1 133 ? 42.837 2.406 -39.426 1.00 55.91 133 GLU A CA 1
ATOM 1067 C C . GLU A 1 133 ? 43.337 2.737 -40.842 1.00 55.91 133 GLU A C 1
ATOM 1069 O O . GLU A 1 133 ? 44.498 2.490 -41.165 1.00 55.91 133 GLU A O 1
ATOM 1074 N N . LYS A 1 134 ? 42.505 3.395 -41.660 1.00 55.84 134 LYS A N 1
ATOM 1075 C CA . LYS A 1 134 ? 42.869 3.806 -43.029 1.00 55.84 134 LYS A CA 1
ATOM 1076 C C . LYS A 1 134 ? 43.957 4.883 -43.073 1.00 55.84 134 LYS A C 1
ATOM 1078 O O . LYS A 1 134 ? 44.741 4.912 -44.017 1.00 55.84 134 LYS A O 1
ATOM 1083 N N . GLN A 1 135 ? 44.018 5.760 -42.068 1.00 54.19 135 GLN A N 1
ATOM 1084 C CA . GLN A 1 135 ? 45.074 6.774 -41.963 1.00 54.19 135 GLN A CA 1
ATOM 1085 C C . GLN A 1 135 ? 46.413 6.172 -41.513 1.00 54.19 135 GLN A C 1
ATOM 1087 O O . GLN A 1 135 ? 47.461 6.607 -41.989 1.00 54.19 135 GLN A O 1
ATOM 1092 N N . GLN A 1 136 ? 46.392 5.146 -40.652 1.00 53.47 136 GLN A N 1
ATOM 1093 C CA . GLN A 1 136 ? 47.607 4.457 -40.199 1.00 53.47 136 GLN A CA 1
ATOM 1094 C C . GLN A 1 136 ? 48.244 3.599 -41.298 1.00 53.47 136 GLN A C 1
ATOM 1096 O O . GLN A 1 136 ? 49.466 3.602 -41.422 1.00 53.47 136 GLN A O 1
ATOM 1101 N N . THR A 1 137 ? 47.454 2.934 -42.149 1.00 53.22 137 THR A N 1
ATOM 1102 C CA . THR A 1 137 ? 47.998 2.174 -43.290 1.00 53.22 137 THR A CA 1
ATOM 1103 C C . THR A 1 137 ? 48.606 3.090 -44.355 1.00 53.22 137 THR A C 1
ATOM 1105 O O . THR A 1 137 ? 49.687 2.801 -44.852 1.00 53.22 137 THR A O 1
ATOM 1108 N N . SER A 1 138 ? 48.002 4.253 -44.636 1.00 53.12 138 SER A N 1
ATOM 1109 C CA . SER A 1 138 ? 48.558 5.222 -45.601 1.00 53.12 138 SER A CA 1
ATOM 1110 C C . SER A 1 138 ? 49.811 5.970 -45.115 1.00 53.12 138 SER A C 1
ATOM 1112 O O . SER A 1 138 ? 50.543 6.534 -45.926 1.00 53.12 138 SER A O 1
ATOM 1114 N N . ALA A 1 139 ? 50.055 6.003 -43.800 1.00 53.69 139 ALA A N 1
ATOM 1115 C CA . ALA A 1 139 ? 51.245 6.619 -43.209 1.00 53.69 139 ALA A CA 1
ATOM 1116 C C . ALA A 1 139 ? 52.440 5.650 -43.107 1.00 53.69 139 ALA A C 1
ATOM 1118 O O . ALA A 1 139 ? 53.564 6.107 -42.935 1.00 53.69 139 ALA A O 1
ATOM 1119 N N . ALA A 1 140 ? 52.208 4.336 -43.209 1.00 52.91 140 ALA A N 1
ATOM 1120 C CA . ALA A 1 140 ? 53.256 3.312 -43.203 1.00 52.91 140 ALA A CA 1
ATOM 1121 C C . ALA A 1 140 ? 53.754 2.927 -44.615 1.00 52.91 140 ALA A C 1
ATOM 1123 O O . ALA A 1 140 ? 54.754 2.224 -44.731 1.00 52.91 140 ALA A O 1
ATOM 1124 N N . GLU A 1 141 ? 53.067 3.373 -45.675 1.00 49.16 141 GLU A N 1
ATOM 1125 C CA . GLU A 1 141 ? 53.382 3.062 -47.082 1.00 49.16 141 GLU A CA 1
ATOM 1126 C C . GLU A 1 141 ? 54.090 4.206 -47.849 1.00 49.16 141 GLU A C 1
ATOM 1128 O O . GLU A 1 141 ? 54.322 4.063 -49.048 1.00 49.16 141 GLU A O 1
ATOM 1133 N N . ASN A 1 142 ? 54.464 5.312 -47.186 1.00 42.84 142 ASN A N 1
ATOM 1134 C CA . ASN A 1 142 ? 55.261 6.411 -47.768 1.00 42.84 142 ASN A CA 1
ATOM 1135 C C . ASN A 1 142 ? 56.653 6.521 -47.142 1.00 42.84 142 ASN A C 1
ATOM 1137 O O . ASN A 1 142 ? 56.739 6.457 -45.895 1.00 42.84 142 ASN A O 1
#

Sequence (142 aa):
MEGKKEVDYVSVVVEKCSMQEIIERYGRHTKDVQGEKPAVEQNNMQDLKHETASLMKKIELLETSKRKLLGQSLGSCSLEELQQMEHQLERSVNIIRARKMQVFREQIERLKDNVKYLASENVMLLEKCGGLEKQQTSAAEN

Secondary structure (DSSP, 8-state):
--------TTGGGSSS--HHHHHHHHHHHHHHHHHTS-HHHHHHHHHHHHHHHHHHHHHHHHHHHHHHHTT-SGGG--HHHHHHHHHHHHHHHHHHHHHHHHHHHHHHHHHHHHHHHHHHHHHHHHHHHHHHHHHHHHHH--

Foldseek 3Di:
DDDDDDPDPPPCVPVPADPVNVVVVVVVVVVVVVVPPPVVNVVVVVVVVVVVVVVVVVVVVVVVVVCVLVVHPCPPPDPVRNVVSVVVVVVVVVVVVVVVVVVVVVVVVVVVVVVVVVVVVVVVVVVVVVVVVVVVVVVVVD

Organism: NCBI:txid402998

InterPro domains:
  IPR002487 Transcription factor, K-box [PF01486] (41-129)
  IPR002487 Transcription factor, K-box [PS51297] (45-135)

Radius of gyration: 44.96 Å; chains: 1; bounding box: 77×53×144 Å